Protein AF-A0A945PEP3-F1 (afdb_monomer_lite)

Secondary structure (DSSP, 8-state):
-HHHHHHHTGGGSHHHHHHHHHHHHHT-SHHHHHHHHHHHHHHHHHHHHHHHHTTTTT-GGGTSSS-TTSPPSSS-GGG--TGGGSTTSHHHHHHHHHHHHHHHHHHT-GGG----TTPPP--GGGSPPHHHHHHHHHHHHHHHHHHHHHHHHHHHHHHHH----

Radius of gyration: 33.59 Å; chains: 1; bounding box: 70×28×98 Å

Sequence (165 aa):
REAYLVDDWSILSPFTNFQVLCYTLANTSLDDTFYLGDLGRDYRDTYISYLRSKGALTGRRWFTDDAPDQEPLIPDPASVTTDMLAPDSPFMLARMAWAEEQLRLAASDDNRRLDLSDMPKFDSKWRRTLGESLVQMTAGLVVLILTTGLALLVAMQRFQRYDPR

Structure (mmCIF, N/CA/C/O backbone):
data_AF-A0A945PEP3-F1
#
_entry.id   AF-A0A945PEP3-F1
#
loop_
_atom_site.group_PDB
_atom_site.id
_atom_site.type_symbol
_atom_site.label_atom_id
_atom_site.label_alt_id
_atom_site.label_comp_id
_atom_site.label_asym_id
_atom_site.label_entity_id
_atom_site.label_seq_id
_atom_site.pdbx_PDB_ins_code
_atom_site.Cartn_x
_atom_site.Cartn_y
_atom_site.Cartn_z
_atom_site.occupancy
_atom_site.B_iso_or_equiv
_atom_site.auth_seq_id
_atom_site.auth_comp_id
_atom_site.auth_asym_id
_atom_site.auth_atom_id
_atom_site.pdbx_PDB_model_num
ATOM 1 N N . ARG A 1 1 ? -6.084 -3.009 -20.942 1.00 59.78 1 ARG A N 1
ATOM 2 C CA . ARG A 1 1 ? -5.475 -4.202 -21.584 1.00 59.78 1 ARG A CA 1
ATOM 3 C C . ARG A 1 1 ? -4.659 -3.803 -22.811 1.00 59.78 1 ARG A C 1
ATOM 5 O O . ARG A 1 1 ? -3.517 -4.208 -22.892 1.00 59.78 1 ARG A O 1
ATOM 12 N N . GLU A 1 2 ? -5.185 -2.953 -23.696 1.00 61.31 2 GLU A N 1
ATOM 13 C CA . GLU A 1 2 ? -4.433 -2.425 -24.852 1.00 61.31 2 GLU A CA 1
ATOM 14 C C . GLU A 1 2 ? -3.199 -1.602 -24.454 1.00 61.31 2 GLU A C 1
ATOM 16 O O . GLU A 1 2 ? -2.122 -1.861 -24.968 1.00 61.31 2 GLU A O 1
ATOM 21 N N . ALA A 1 3 ? -3.310 -0.702 -23.468 1.00 61.44 3 ALA A N 1
ATOM 22 C CA . ALA A 1 3 ? -2.163 0.072 -22.971 1.00 61.44 3 ALA A CA 1
ATOM 23 C C . ALA A 1 3 ? -1.013 -0.803 -22.425 1.00 61.44 3 ALA A C 1
ATOM 25 O O . ALA A 1 3 ? 0.147 -0.448 -22.566 1.00 61.44 3 ALA A O 1
ATOM 26 N N . TYR A 1 4 ? -1.332 -1.980 -21.877 1.00 67.00 4 TYR A N 1
ATOM 27 C CA . TYR A 1 4 ? -0.337 -2.940 -21.387 1.00 67.00 4 TYR A CA 1
ATOM 28 C C . TYR A 1 4 ? 0.436 -3.589 -22.541 1.00 67.00 4 TYR A C 1
ATOM 30 O O . TYR A 1 4 ? 1.651 -3.695 -22.499 1.00 67.00 4 TYR A O 1
ATOM 38 N N . LEU A 1 5 ? -0.264 -3.937 -23.627 1.00 71.69 5 LEU A N 1
ATOM 39 C CA . LEU A 1 5 ? 0.376 -4.442 -24.842 1.00 71.69 5 LEU A CA 1
ATOM 40 C C . LEU A 1 5 ? 1.249 -3.373 -25.513 1.00 71.69 5 LEU A C 1
ATOM 42 O O . LEU A 1 5 ? 2.251 -3.702 -26.131 1.00 71.69 5 LEU A O 1
ATOM 46 N N . VAL A 1 6 ? 0.891 -2.094 -25.408 1.00 71.31 6 VAL A N 1
ATOM 47 C CA . VAL A 1 6 ? 1.730 -1.012 -25.942 1.00 71.31 6 VAL A CA 1
ATOM 48 C C . VAL A 1 6 ? 3.019 -0.857 -25.128 1.00 71.31 6 VAL A C 1
ATOM 50 O O . VAL A 1 6 ? 4.080 -0.701 -25.732 1.00 71.31 6 VAL A O 1
ATOM 53 N N . ASP A 1 7 ? 2.950 -0.955 -23.798 1.00 72.06 7 ASP A N 1
ATOM 54 C CA . ASP A 1 7 ? 4.130 -0.886 -22.925 1.00 72.06 7 ASP A CA 1
ATOM 55 C C . ASP A 1 7 ? 5.031 -2.127 -23.079 1.00 72.06 7 ASP A C 1
ATOM 57 O O . ASP A 1 7 ? 6.238 -1.977 -23.282 1.00 72.06 7 ASP A O 1
ATOM 61 N N . ASP A 1 8 ? 4.459 -3.335 -23.109 1.00 76.44 8 ASP A N 1
ATOM 62 C CA . ASP A 1 8 ? 5.195 -4.601 -23.290 1.00 76.44 8 ASP A CA 1
ATOM 63 C C . ASP A 1 8 ? 5.958 -4.653 -24.620 1.00 76.44 8 ASP A C 1
ATOM 65 O O . ASP A 1 8 ? 7.083 -5.149 -24.708 1.00 76.44 8 ASP A O 1
ATOM 69 N N . TRP A 1 9 ? 5.344 -4.129 -25.681 1.00 82.62 9 TRP A N 1
ATOM 70 C CA . TRP A 1 9 ? 5.911 -4.137 -27.028 1.00 82.62 9 TRP A CA 1
ATOM 71 C C . TRP A 1 9 ? 6.608 -2.818 -27.378 1.00 82.62 9 TRP A C 1
ATOM 73 O O . TRP A 1 9 ? 7.043 -2.632 -28.519 1.00 82.62 9 TRP A O 1
ATOM 83 N N . SER A 1 10 ? 6.761 -1.915 -26.404 1.00 81.88 10 SER A N 1
ATOM 84 C CA . SER A 1 10 ? 7.347 -0.583 -26.592 1.00 81.88 10 SER A CA 1
ATOM 85 C C . SER A 1 10 ? 8.740 -0.640 -27.214 1.00 81.88 10 SER A C 1
ATOM 87 O O . SER A 1 10 ? 9.083 0.223 -28.019 1.00 81.88 10 SER A O 1
ATOM 89 N N . ILE A 1 11 ? 9.496 -1.708 -26.944 1.00 81.44 11 ILE A N 1
ATOM 90 C CA . ILE A 1 11 ? 10.838 -1.954 -27.478 1.00 81.44 11 ILE A CA 1
ATOM 91 C C . ILE A 1 11 ? 10.903 -1.996 -29.015 1.00 81.44 11 ILE A C 1
ATOM 93 O O . ILE A 1 11 ? 11.961 -1.750 -29.591 1.00 81.44 11 ILE A O 1
ATOM 97 N N . LEU A 1 12 ? 9.784 -2.269 -29.697 1.00 85.06 12 LEU A N 1
ATOM 98 C CA . LEU A 1 12 ? 9.715 -2.299 -31.161 1.00 85.06 12 LEU A CA 1
ATOM 99 C C . LEU A 1 12 ? 9.682 -0.906 -31.806 1.00 85.06 12 LEU A C 1
ATOM 101 O O . LEU A 1 12 ? 9.925 -0.778 -33.005 1.00 85.06 12 LEU A O 1
ATOM 105 N N . SER A 1 13 ? 9.383 0.138 -31.033 1.00 85.31 13 SER A N 1
ATOM 106 C CA . SER A 1 13 ? 9.290 1.520 -31.502 1.00 85.31 13 SER A CA 1
ATOM 107 C C . SER A 1 13 ? 10.241 2.393 -30.685 1.00 85.31 13 SER A C 1
ATOM 109 O O . SER A 1 13 ? 10.010 2.577 -29.493 1.00 85.31 13 SER A O 1
ATOM 111 N N . PRO A 1 14 ? 11.284 2.997 -31.285 1.00 82.69 14 PRO A N 1
ATOM 112 C CA . PRO A 1 14 ? 12.229 3.837 -30.547 1.00 82.69 14 PRO A CA 1
ATOM 113 C C . PRO A 1 14 ? 11.556 4.976 -29.768 1.00 82.69 14 PRO A C 1
ATOM 115 O O . PRO A 1 14 ? 11.980 5.303 -28.662 1.00 82.69 14 PRO A O 1
ATOM 118 N N . PHE A 1 15 ? 10.480 5.548 -30.319 1.00 86.25 15 PHE A N 1
ATOM 119 C CA . PHE A 1 15 ? 9.722 6.619 -29.674 1.00 86.25 15 PHE A CA 1
ATOM 120 C C . PHE A 1 15 ? 8.926 6.114 -28.463 1.00 86.25 15 PHE A C 1
ATOM 122 O O . PHE A 1 15 ? 9.010 6.689 -27.380 1.00 86.25 15 PHE A O 1
ATOM 129 N N . THR A 1 16 ? 8.193 5.010 -28.628 1.00 86.62 16 THR A N 1
ATOM 130 C CA . THR A 1 16 ? 7.386 4.417 -27.551 1.00 86.62 16 THR A CA 1
ATOM 131 C C . THR A 1 16 ? 8.281 3.861 -26.444 1.00 86.62 16 THR A C 1
ATOM 133 O O . THR A 1 16 ? 8.020 4.103 -25.272 1.00 86.62 16 THR A O 1
ATOM 136 N N . ASN A 1 17 ? 9.388 3.205 -26.807 1.00 88.94 17 ASN A N 1
ATOM 137 C CA . ASN A 1 17 ? 10.415 2.740 -25.877 1.00 88.94 17 ASN A CA 1
ATOM 138 C C . ASN A 1 17 ? 10.962 3.897 -25.029 1.00 88.94 17 ASN A C 1
ATOM 140 O O . ASN A 1 17 ? 10.994 3.809 -23.807 1.00 88.94 17 ASN A O 1
ATOM 144 N N . PHE A 1 18 ? 11.337 5.020 -25.653 1.00 89.62 18 PHE A N 1
ATOM 145 C CA . PHE A 1 18 ? 11.812 6.195 -24.920 1.00 89.62 18 PHE A CA 1
ATOM 146 C C . PHE A 1 18 ? 10.774 6.715 -23.915 1.00 89.62 18 PHE A C 1
ATOM 148 O O . PHE A 1 18 ? 11.111 6.992 -22.765 1.00 89.62 18 PHE A O 1
ATOM 155 N N . GLN A 1 19 ? 9.507 6.797 -24.322 1.00 89.88 19 GLN A N 1
ATOM 156 C CA . GLN A 1 19 ? 8.420 7.239 -23.451 1.00 89.88 19 GLN A CA 1
ATOM 157 C C . GLN A 1 19 ? 8.233 6.308 -22.237 1.00 89.88 19 GLN A C 1
ATOM 159 O O . GLN A 1 19 ? 8.153 6.790 -21.106 1.00 89.88 19 GLN A O 1
ATOM 164 N N . VAL A 1 20 ? 8.241 4.987 -22.445 1.00 87.94 20 VAL A N 1
ATOM 165 C CA . VAL A 1 20 ? 8.136 3.990 -21.363 1.00 87.94 20 VAL A CA 1
ATOM 166 C C . VAL A 1 20 ? 9.341 4.047 -20.424 1.00 87.94 20 VAL A C 1
ATOM 168 O O . VAL A 1 20 ? 9.182 3.978 -19.203 1.00 87.94 20 VAL A O 1
ATOM 171 N N . LEU A 1 21 ? 10.547 4.259 -20.957 1.00 89.94 21 LEU A N 1
ATOM 172 C CA . LEU A 1 21 ? 11.752 4.475 -20.153 1.00 89.94 21 LEU A CA 1
ATOM 173 C C . LEU A 1 21 ? 11.626 5.728 -19.272 1.00 89.94 21 LEU A C 1
ATOM 175 O O . LEU A 1 21 ? 11.977 5.679 -18.093 1.00 89.94 21 LEU A O 1
ATOM 179 N N . CYS A 1 22 ? 11.078 6.829 -19.794 1.00 90.56 22 CYS A N 1
ATOM 180 C CA . CYS A 1 22 ? 10.812 8.030 -18.999 1.00 90.56 22 CYS A CA 1
ATOM 181 C C . CYS A 1 22 ? 9.809 7.766 -17.868 1.00 90.56 22 CYS A C 1
ATOM 183 O O . CYS A 1 22 ? 10.043 8.205 -16.743 1.00 90.56 22 CYS A O 1
ATOM 185 N N . TYR A 1 23 ? 8.731 7.023 -18.132 1.00 89.62 23 TYR A N 1
ATOM 186 C CA . TYR A 1 23 ? 7.772 6.644 -17.089 1.00 89.62 23 TYR A CA 1
ATOM 187 C C . TYR A 1 23 ? 8.385 5.723 -16.037 1.00 89.62 23 TYR A C 1
ATOM 189 O O . TYR A 1 23 ? 8.163 5.920 -14.844 1.00 89.62 23 TYR A O 1
ATOM 197 N N . THR A 1 24 ? 9.213 4.770 -16.462 1.00 88.19 24 THR A N 1
ATOM 198 C CA . THR A 1 24 ? 9.932 3.862 -15.561 1.00 88.19 24 THR A CA 1
ATOM 199 C C . THR A 1 24 ? 10.911 4.624 -14.669 1.00 88.19 24 THR A C 1
ATOM 201 O O . THR A 1 24 ? 11.043 4.297 -13.493 1.00 88.19 24 THR A O 1
ATOM 204 N N . LEU A 1 25 ? 11.573 5.659 -15.192 1.00 88.94 25 LEU A N 1
ATOM 205 C CA . LEU A 1 25 ? 12.457 6.523 -14.408 1.00 88.94 25 LEU A CA 1
ATOM 206 C C . LEU A 1 25 ? 11.679 7.410 -13.423 1.00 88.94 25 LEU A C 1
ATOM 208 O O . LEU A 1 25 ? 12.143 7.658 -12.313 1.00 88.94 25 LEU A O 1
ATOM 212 N N . ALA A 1 26 ? 10.499 7.886 -13.823 1.00 88.38 26 ALA A N 1
ATOM 213 C CA . ALA A 1 26 ? 9.632 8.715 -12.991 1.00 88.38 26 ALA A CA 1
ATOM 214 C C . ALA A 1 26 ? 8.841 7.920 -11.933 1.00 88.38 26 ALA A C 1
ATOM 216 O O . ALA A 1 26 ? 8.152 8.531 -11.117 1.00 88.38 26 ALA A O 1
ATOM 217 N N . ASN A 1 27 ? 8.937 6.584 -11.928 1.00 85.56 27 ASN A N 1
ATOM 218 C CA . ASN A 1 27 ? 8.089 5.679 -11.144 1.00 85.56 27 ASN A CA 1
ATOM 219 C C . ASN A 1 27 ? 6.583 5.863 -11.421 1.00 85.56 27 ASN A C 1
ATOM 221 O O . ASN A 1 27 ? 5.753 5.768 -10.518 1.00 85.56 27 ASN A O 1
ATOM 225 N N . THR A 1 28 ? 6.230 6.171 -12.670 1.00 87.88 28 THR A N 1
ATOM 226 C CA . THR A 1 28 ? 4.842 6.361 -13.122 1.00 87.88 28 THR A CA 1
ATOM 227 C C . THR A 1 28 ? 4.466 5.393 -14.240 1.00 87.88 28 THR A C 1
ATOM 229 O O . THR A 1 28 ? 3.549 5.675 -15.011 1.00 87.88 28 THR A O 1
ATOM 232 N N . SER A 1 29 ? 5.202 4.290 -14.392 1.00 86.25 29 SER A N 1
ATOM 233 C CA . SER A 1 29 ? 4.857 3.261 -15.374 1.00 86.25 29 SER A CA 1
ATOM 234 C C . SER A 1 29 ? 3.570 2.522 -14.981 1.00 86.25 29 SER A C 1
ATOM 236 O O . SER A 1 29 ? 3.096 2.602 -13.839 1.00 86.25 29 SER A O 1
ATOM 238 N N . LEU A 1 30 ? 2.985 1.784 -15.929 1.00 83.81 30 LEU A N 1
ATOM 239 C CA . LEU A 1 30 ? 1.856 0.904 -15.620 1.00 83.81 30 LEU A CA 1
ATOM 240 C C . LEU A 1 30 ? 2.243 -0.165 -14.590 1.00 83.81 30 LEU A C 1
ATOM 242 O O . LEU A 1 30 ? 1.473 -0.407 -13.661 1.00 83.81 30 LEU A O 1
ATOM 246 N N . ASP A 1 31 ? 3.445 -0.732 -14.696 1.00 83.44 31 ASP A N 1
ATOM 247 C CA . ASP A 1 31 ? 3.971 -1.690 -13.719 1.00 83.44 31 ASP A CA 1
ATOM 248 C C . ASP A 1 31 ? 4.082 -1.080 -12.319 1.00 83.44 31 ASP A C 1
ATOM 250 O O . ASP A 1 31 ? 3.652 -1.702 -11.348 1.00 83.44 31 ASP A O 1
ATOM 254 N N . ASP A 1 32 ? 4.572 0.161 -12.203 1.00 85.25 32 ASP A N 1
ATOM 255 C CA . ASP A 1 32 ? 4.625 0.866 -10.914 1.00 85.25 32 ASP A CA 1
ATOM 256 C C . ASP A 1 32 ? 3.225 1.037 -10.315 1.00 85.25 32 ASP A C 1
ATOM 258 O O . ASP A 1 32 ? 3.033 0.892 -9.108 1.00 85.25 32 ASP A O 1
ATOM 262 N N . THR A 1 33 ? 2.231 1.308 -11.164 1.00 86.00 33 THR A N 1
ATOM 263 C CA . THR A 1 33 ? 0.835 1.465 -10.740 1.00 86.00 33 THR A CA 1
ATOM 264 C C . THR A 1 33 ? 0.270 0.155 -10.192 1.00 86.00 33 THR A C 1
ATOM 266 O O . THR A 1 33 ? -0.383 0.157 -9.145 1.00 86.00 33 THR A O 1
ATOM 269 N N . PHE A 1 34 ? 0.528 -0.973 -10.861 1.00 87.00 34 PHE A N 1
ATOM 270 C CA . PHE A 1 34 ? 0.097 -2.286 -10.379 1.00 87.00 34 PHE A CA 1
ATOM 271 C C . PHE A 1 34 ? 0.822 -2.690 -9.100 1.00 87.00 34 PHE A C 1
ATOM 273 O O . PHE A 1 34 ? 0.167 -3.092 -8.141 1.00 87.00 34 PHE A O 1
ATOM 280 N N . TYR A 1 35 ? 2.139 -2.494 -9.052 1.00 85.62 35 TYR A N 1
ATOM 281 C CA . TYR A 1 35 ? 2.955 -2.760 -7.872 1.00 85.62 35 TYR A CA 1
ATOM 282 C C . TYR A 1 35 ? 2.476 -1.963 -6.648 1.00 85.62 35 TYR A C 1
ATOM 284 O O . TYR A 1 35 ? 2.273 -2.530 -5.576 1.00 85.62 35 TYR A O 1
ATOM 292 N N . LEU A 1 36 ? 2.203 -0.662 -6.807 1.00 86.94 36 LEU A N 1
ATOM 293 C CA . LEU A 1 36 ? 1.602 0.170 -5.756 1.00 86.94 36 LEU A CA 1
ATOM 294 C C . LEU A 1 36 ? 0.209 -0.323 -5.350 1.00 86.94 36 LEU A C 1
ATOM 296 O O . LEU A 1 36 ? -0.134 -0.297 -4.168 1.00 86.94 36 LEU A O 1
ATOM 300 N N . GLY A 1 37 ? -0.593 -0.773 -6.316 1.00 88.44 37 GLY A N 1
ATOM 301 C CA . GLY A 1 37 ? -1.906 -1.358 -6.059 1.00 88.44 37 GLY A CA 1
ATOM 302 C C . GLY A 1 37 ? -1.832 -2.640 -5.226 1.00 88.44 37 GLY A C 1
ATOM 303 O O . GLY A 1 37 ? -2.638 -2.814 -4.310 1.00 88.44 37 GLY A O 1
ATOM 304 N N . ASP A 1 38 ? -0.870 -3.512 -5.518 1.00 89.19 38 ASP A N 1
ATOM 305 C CA . ASP A 1 38 ?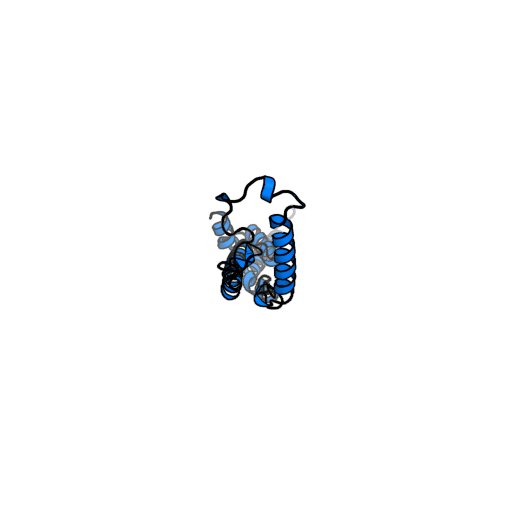 -0.623 -4.751 -4.778 1.00 89.19 38 ASP A CA 1
ATOM 306 C C . ASP A 1 38 ? -0.114 -4.449 -3.361 1.00 89.19 38 ASP A C 1
ATOM 308 O O . ASP A 1 38 ? -0.724 -4.892 -2.389 1.00 89.19 38 ASP A O 1
ATOM 312 N N . LEU A 1 39 ? 0.891 -3.575 -3.219 1.00 89.62 39 LEU A N 1
ATOM 313 C CA . LEU A 1 39 ? 1.374 -3.113 -1.911 1.00 89.62 39 LEU A CA 1
ATOM 314 C C . LEU A 1 39 ? 0.270 -2.465 -1.065 1.00 89.62 39 LEU A C 1
ATOM 316 O O . LEU A 1 39 ? 0.217 -2.649 0.151 1.00 89.62 39 LEU A O 1
ATOM 320 N N . GLY A 1 40 ? -0.620 -1.696 -1.695 1.00 90.25 40 GLY A N 1
ATOM 321 C CA . GLY A 1 40 ? -1.769 -1.097 -1.024 1.00 90.25 40 GLY A CA 1
ATOM 322 C C . GLY A 1 40 ? -2.740 -2.146 -0.478 1.00 90.25 40 GLY A C 1
ATOM 323 O O . GLY A 1 40 ? -3.246 -1.990 0.637 1.00 90.25 40 GLY A O 1
ATOM 324 N N . ARG A 1 41 ? -2.977 -3.231 -1.229 1.00 90.94 41 ARG A N 1
ATOM 325 C CA . ARG A 1 41 ? -3.797 -4.365 -0.772 1.00 90.94 41 ARG A CA 1
ATOM 326 C C . ARG A 1 41 ? -3.130 -5.098 0.391 1.00 90.94 41 ARG A C 1
ATOM 328 O O . ARG A 1 41 ? -3.776 -5.273 1.423 1.00 90.94 41 ARG A O 1
ATOM 335 N N . ASP A 1 42 ? -1.842 -5.404 0.284 1.00 91.31 42 ASP A N 1
ATOM 336 C CA . ASP A 1 42 ? -1.086 -6.087 1.342 1.00 91.31 42 ASP A CA 1
ATOM 337 C C . ASP A 1 42 ? -1.040 -5.268 2.638 1.00 91.31 42 ASP A C 1
ATOM 339 O O . ASP A 1 42 ? -1.249 -5.788 3.742 1.00 91.31 42 ASP A O 1
ATOM 343 N N . TYR A 1 43 ? -0.822 -3.955 2.522 1.00 91.69 43 TYR A N 1
ATOM 344 C CA . TYR A 1 43 ? -0.855 -3.055 3.669 1.00 91.69 43 TYR A CA 1
ATOM 345 C C . TYR A 1 43 ? -2.238 -3.011 4.316 1.00 91.69 43 TYR A C 1
ATOM 347 O O . TYR A 1 43 ? -2.349 -3.091 5.540 1.00 91.69 43 TYR A O 1
ATOM 355 N N . ARG A 1 44 ? -3.304 -2.917 3.512 1.00 91.94 44 ARG A N 1
ATOM 356 C CA . ARG A 1 44 ? -4.680 -2.945 4.016 1.00 91.94 44 ARG A CA 1
ATOM 357 C C . ARG A 1 44 ? -4.949 -4.227 4.801 1.00 91.94 44 ARG A C 1
ATOM 359 O O . ARG A 1 44 ? -5.519 -4.156 5.888 1.00 91.94 44 ARG A O 1
ATOM 366 N N . ASP A 1 45 ? -4.539 -5.377 4.284 1.00 93.50 45 ASP A N 1
ATOM 367 C CA . ASP A 1 45 ? -4.775 -6.663 4.942 1.00 93.50 45 ASP A CA 1
ATOM 368 C C . ASP A 1 45 ? -3.952 -6.805 6.231 1.00 93.50 45 ASP A C 1
ATOM 370 O O . ASP A 1 45 ? -4.460 -7.288 7.250 1.00 93.50 45 ASP A O 1
ATOM 374 N N . THR A 1 46 ? -2.724 -6.281 6.235 1.00 92.56 46 THR A N 1
ATOM 375 C CA . THR A 1 46 ? -1.886 -6.163 7.437 1.00 92.56 46 THR A CA 1
ATOM 376 C C . THR A 1 46 ? -2.553 -5.275 8.489 1.00 92.56 46 THR A C 1
ATOM 378 O O . THR A 1 46 ? -2.652 -5.650 9.658 1.00 92.56 46 THR A O 1
ATOM 381 N N . TYR A 1 47 ? -3.077 -4.120 8.077 1.00 90.75 47 TYR A N 1
ATOM 382 C CA . TYR A 1 47 ? -3.751 -3.173 8.959 1.00 90.75 47 TYR A CA 1
ATOM 383 C C . TYR A 1 47 ? -5.049 -3.745 9.546 1.00 90.75 47 TYR A C 1
ATOM 385 O O . TYR A 1 47 ? -5.292 -3.644 10.747 1.00 90.75 47 TYR A O 1
ATOM 393 N N . ILE A 1 48 ? -5.864 -4.423 8.733 1.00 91.06 48 ILE A N 1
ATOM 394 C CA . ILE A 1 48 ? -7.073 -5.112 9.209 1.00 91.06 48 ILE A CA 1
ATOM 395 C C . ILE A 1 48 ? -6.711 -6.214 10.207 1.00 91.06 48 ILE A C 1
ATOM 397 O O . ILE A 1 48 ? -7.390 -6.374 11.221 1.00 91.06 48 ILE A O 1
ATOM 401 N N . SER A 1 49 ? -5.647 -6.970 9.942 1.00 91.25 49 SER A N 1
ATOM 402 C CA . SER A 1 49 ? -5.178 -8.023 10.846 1.00 91.25 49 SER A CA 1
ATOM 403 C C . SER A 1 49 ? -4.698 -7.451 12.182 1.00 91.25 49 SER A C 1
ATOM 405 O O . SER A 1 49 ? -5.035 -7.995 13.232 1.00 91.25 49 SER A O 1
ATOM 407 N N . TYR A 1 50 ? -4.002 -6.313 12.155 1.00 90.19 50 TYR A N 1
ATOM 408 C CA . TYR A 1 50 ? -3.632 -5.556 13.350 1.00 90.19 50 TYR A CA 1
ATOM 409 C C . TYR A 1 50 ? -4.863 -5.082 14.142 1.00 90.19 50 TYR A C 1
ATOM 411 O O . TYR A 1 50 ? -4.969 -5.319 15.342 1.00 90.19 50 TYR A O 1
ATOM 419 N N . LEU A 1 51 ? -5.859 -4.493 13.476 1.00 87.31 51 LEU A N 1
ATOM 420 C CA . LEU A 1 51 ? -7.104 -4.086 14.135 1.00 87.31 51 LEU A CA 1
ATOM 421 C C . LEU A 1 51 ? -7.838 -5.282 14.762 1.00 87.31 51 LEU A C 1
ATOM 423 O O . LEU A 1 51 ? -8.362 -5.189 15.873 1.00 87.31 51 LEU A O 1
ATOM 427 N N . ARG A 1 52 ? -7.848 -6.435 14.086 1.00 87.00 52 ARG A N 1
ATOM 428 C CA . ARG A 1 52 ? -8.418 -7.677 14.628 1.00 87.00 52 ARG A CA 1
ATOM 429 C C . ARG A 1 52 ? -7.666 -8.172 15.860 1.00 87.00 52 ARG A C 1
ATOM 431 O O . ARG A 1 52 ? -8.326 -8.554 16.822 1.00 87.00 52 ARG A O 1
ATOM 438 N N . SER A 1 53 ? -6.332 -8.136 15.867 1.00 84.81 53 SER A N 1
ATOM 439 C CA . SER A 1 53 ? -5.538 -8.593 17.019 1.00 84.81 53 SER A CA 1
ATOM 440 C C . SER A 1 53 ? -5.749 -7.722 18.261 1.00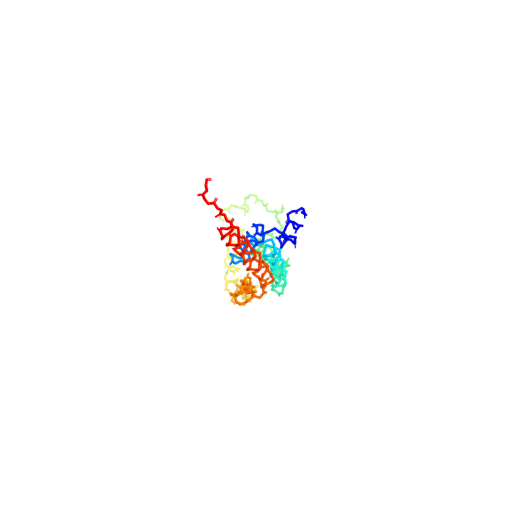 84.81 53 SER A C 1
ATOM 442 O O . SER A 1 53 ? -5.736 -8.233 19.377 1.00 84.81 53 SER A O 1
ATOM 444 N N . LYS A 1 54 ? -6.045 -6.431 18.074 1.00 80.31 54 LYS A N 1
ATOM 445 C CA . LYS A 1 54 ? -6.435 -5.501 19.149 1.00 80.31 54 LYS A CA 1
ATOM 446 C C . LYS A 1 54 ? -7.925 -5.593 19.531 1.00 80.31 54 LYS A C 1
ATOM 448 O O . LYS A 1 54 ? -8.403 -4.869 20.407 1.00 80.31 54 LYS A O 1
ATOM 453 N N . GLY A 1 55 ? -8.695 -6.468 18.880 1.00 78.50 55 GLY A N 1
ATOM 454 C CA . GLY A 1 55 ? -10.135 -6.606 19.108 1.00 78.50 55 GLY A CA 1
ATOM 455 C C . GLY A 1 55 ? -10.931 -5.354 18.720 1.00 78.50 55 GLY A C 1
ATOM 456 O O . GLY A 1 55 ? -11.959 -5.073 19.335 1.00 78.50 55 GLY A O 1
ATOM 457 N N . ALA A 1 56 ? -10.452 -4.581 17.737 1.00 77.06 56 ALA A N 1
ATOM 458 C CA . ALA A 1 56 ? -11.092 -3.356 17.243 1.00 77.06 56 ALA A CA 1
ATOM 459 C C . ALA A 1 56 ? -12.467 -3.605 16.601 1.00 77.06 56 ALA A C 1
ATOM 461 O O . ALA A 1 56 ? -13.349 -2.759 16.656 1.00 77.06 56 ALA A O 1
ATOM 462 N N . LEU A 1 57 ? -12.660 -4.780 15.993 1.00 73.56 57 LEU A N 1
ATOM 463 C CA . LEU A 1 57 ? -13.857 -5.092 15.199 1.00 73.56 57 LEU A CA 1
ATOM 464 C C . LEU A 1 57 ? -14.943 -5.853 15.971 1.00 73.56 57 LEU A C 1
ATOM 466 O O . LEU A 1 57 ? -16.027 -6.073 15.442 1.00 73.56 57 LEU A O 1
ATOM 470 N N . THR A 1 58 ? -14.645 -6.298 17.189 1.00 67.12 58 THR A N 1
ATOM 471 C CA . THR A 1 58 ? -15.540 -7.142 17.999 1.00 67.12 58 THR A CA 1
ATOM 472 C C . THR A 1 58 ? -15.876 -6.522 19.351 1.00 67.12 58 THR A C 1
ATOM 474 O O . THR A 1 58 ? -16.853 -6.914 19.982 1.00 67.12 58 THR A O 1
ATOM 4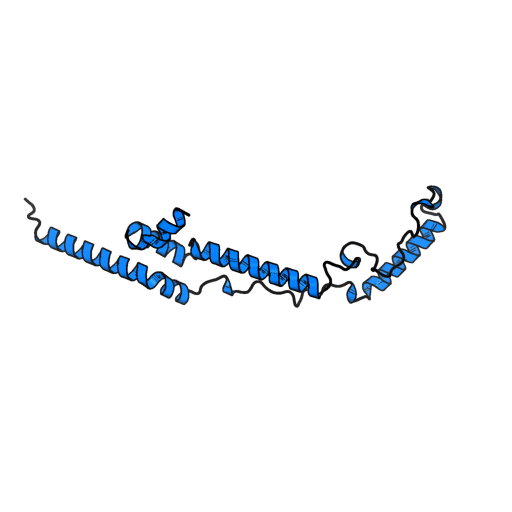77 N N . GLY A 1 59 ? -15.085 -5.552 19.811 1.00 63.34 59 GLY A N 1
ATOM 478 C CA . GLY A 1 59 ? -15.313 -4.887 21.085 1.00 63.34 59 GLY A CA 1
ATOM 479 C C . GLY A 1 59 ? -16.435 -3.856 21.000 1.00 63.34 59 GLY A C 1
ATOM 480 O O . GLY A 1 59 ? -16.295 -2.853 20.305 1.00 63.34 59 GLY A O 1
ATOM 481 N N . ARG A 1 60 ? -17.498 -4.048 21.789 1.00 63.16 60 ARG A N 1
ATOM 482 C CA . ARG A 1 60 ? -18.547 -3.037 22.029 1.00 63.16 60 ARG A CA 1
ATOM 483 C C . ARG A 1 60 ? -17.947 -1.685 22.473 1.00 63.16 60 ARG A C 1
ATOM 485 O O . ARG A 1 60 ? -18.399 -0.643 22.017 1.00 63.16 60 ARG A O 1
ATOM 492 N N . ARG A 1 61 ? -16.816 -1.743 23.196 1.00 67.56 61 ARG A N 1
ATOM 493 C CA . ARG A 1 61 ? -15.960 -0.618 23.629 1.00 67.56 61 ARG A CA 1
ATOM 494 C C . ARG A 1 61 ? -15.527 0.380 22.543 1.00 67.56 61 ARG A C 1
ATOM 496 O O . ARG A 1 61 ? -15.104 1.473 22.885 1.00 67.56 61 ARG A O 1
ATOM 503 N N . TRP A 1 62 ? -15.547 0.004 21.259 1.00 66.75 62 TRP A N 1
ATOM 504 C CA . TRP A 1 62 ? -15.143 0.893 20.154 1.00 66.75 62 TRP A CA 1
ATOM 505 C C . TRP A 1 62 ? -16.308 1.670 19.544 1.00 66.75 62 TRP A C 1
ATOM 507 O O . TRP A 1 62 ? -16.091 2.621 18.798 1.00 66.75 62 TRP A O 1
ATOM 517 N N . PHE A 1 63 ? -17.535 1.241 19.830 1.00 67.81 63 PHE A N 1
ATOM 518 C CA . PHE A 1 63 ? -18.757 1.787 19.243 1.00 67.81 63 PHE A CA 1
ATOM 519 C C . PHE A 1 63 ? -19.665 2.423 20.297 1.00 67.81 63 PHE A C 1
ATOM 521 O O . PHE A 1 63 ? -20.538 3.215 19.952 1.00 67.81 63 PHE A O 1
ATOM 528 N N . THR A 1 64 ? -19.460 2.081 21.569 1.00 62.62 64 THR A N 1
ATOM 529 C CA . THR A 1 64 ? -20.177 2.623 22.722 1.00 62.62 64 THR A CA 1
ATOM 530 C C . THR A 1 64 ? -19.209 2.831 23.882 1.00 62.62 64 THR A C 1
ATOM 532 O O . THR A 1 64 ? -18.300 2.022 24.064 1.00 62.62 64 THR A O 1
ATOM 535 N N . ASP A 1 65 ? -19.453 3.849 24.709 1.00 62.00 65 ASP A N 1
ATOM 536 C CA . ASP A 1 65 ? -18.697 4.083 25.953 1.00 62.00 65 ASP A CA 1
ATOM 537 C C . ASP A 1 65 ? -18.890 2.963 26.999 1.00 62.00 65 ASP A C 1
ATOM 539 O O . ASP A 1 65 ? -18.134 2.868 27.970 1.00 62.00 65 ASP A O 1
ATOM 543 N N . ASP A 1 66 ? -19.869 2.080 26.779 1.00 61.81 66 ASP A N 1
ATOM 544 C CA . ASP A 1 66 ? -20.145 0.914 27.612 1.00 61.81 66 ASP A CA 1
ATOM 545 C C . ASP A 1 66 ? -19.263 -0.286 27.214 1.00 61.81 66 ASP A C 1
ATOM 547 O O . ASP A 1 66 ? -19.246 -0.724 26.054 1.00 61.81 66 ASP A O 1
ATOM 551 N N . ALA A 1 67 ? -18.548 -0.860 28.187 1.00 62.00 67 ALA A N 1
ATOM 552 C CA . ALA A 1 67 ? -17.834 -2.121 27.994 1.00 62.00 67 ALA A CA 1
ATOM 553 C C . ALA A 1 67 ? -18.817 -3.294 27.747 1.00 62.00 67 ALA A C 1
ATOM 555 O O . ALA A 1 67 ? -19.997 -3.202 28.091 1.00 62.00 67 ALA A O 1
ATOM 556 N N . PRO A 1 68 ? -18.382 -4.412 27.127 1.00 60.84 68 PRO A N 1
ATOM 557 C CA . PRO A 1 68 ? -19.274 -5.531 26.797 1.00 60.84 68 PRO A CA 1
ATOM 558 C C . PRO A 1 68 ? -19.963 -6.165 28.019 1.00 60.84 68 PRO A C 1
ATOM 560 O O . PRO A 1 68 ? -21.032 -6.752 27.877 1.00 60.84 68 PRO A O 1
ATOM 563 N N . ASP A 1 69 ? -19.335 -6.050 29.185 1.00 69.62 69 ASP A N 1
ATOM 564 C CA . ASP A 1 69 ? -19.732 -6.536 30.507 1.00 69.62 69 ASP A CA 1
ATOM 565 C C . ASP A 1 69 ? -20.358 -5.447 31.398 1.00 69.62 69 ASP A C 1
ATOM 567 O O . ASP A 1 69 ? -20.734 -5.718 32.537 1.00 69.62 69 ASP A O 1
ATOM 571 N N . GLN A 1 70 ? -20.499 -4.223 30.885 1.00 68.12 70 GLN A N 1
ATOM 572 C CA . GLN A 1 70 ? -21.072 -3.101 31.617 1.00 68.12 70 GLN A CA 1
ATOM 573 C C . GLN A 1 70 ? -22.598 -3.088 31.482 1.00 68.12 70 GLN A C 1
ATOM 575 O O . GLN A 1 70 ? -23.157 -3.270 30.395 1.00 68.12 70 GLN A O 1
ATOM 580 N N . GLU A 1 71 ? -23.284 -2.848 32.598 1.00 68.12 71 GLU A N 1
ATOM 581 C CA . GLU A 1 71 ? -24.722 -2.598 32.586 1.00 68.12 71 GLU A CA 1
ATOM 582 C C . GLU A 1 71 ? -25.001 -1.279 31.835 1.00 68.12 71 GLU A C 1
ATOM 584 O O . GLU A 1 71 ? -24.325 -0.285 32.108 1.00 68.12 71 GLU A O 1
ATOM 589 N N . PRO A 1 72 ? -25.949 -1.235 30.882 1.00 71.19 72 PRO A N 1
ATOM 590 C CA . PRO A 1 72 ? -26.241 -0.019 30.127 1.00 71.19 72 PRO A CA 1
ATOM 591 C C . PRO A 1 72 ? -26.641 1.145 31.040 1.00 71.19 72 PRO A C 1
ATOM 593 O O . PRO A 1 72 ? -27.306 0.934 32.061 1.00 71.19 72 PRO A O 1
ATOM 596 N N . LEU A 1 73 ? -26.349 2.386 30.618 1.00 73.81 73 LEU A N 1
ATOM 597 C CA . LEU A 1 73 ? -26.778 3.598 31.338 1.00 73.81 73 LEU A CA 1
ATOM 598 C C . LEU A 1 73 ? -28.276 3.564 31.678 1.00 73.81 73 LEU A C 1
ATOM 600 O O . LEU A 1 73 ? -28.671 4.027 32.743 1.00 73.81 73 LEU A O 1
ATOM 604 N N . ILE A 1 74 ? -29.106 2.987 30.806 1.00 78.69 74 ILE A N 1
ATOM 605 C CA . ILE A 1 74 ? -30.521 2.713 31.065 1.00 78.69 74 ILE A CA 1
ATOM 606 C C . ILE A 1 74 ? -30.786 1.226 30.763 1.00 78.69 74 ILE A C 1
ATOM 608 O O . ILE A 1 74 ? -30.813 0.858 29.588 1.00 78.69 74 ILE A O 1
ATOM 612 N N . PRO A 1 75 ? -30.982 0.370 31.788 1.00 75.38 75 PRO A N 1
ATOM 613 C CA . PRO A 1 75 ? -31.168 -1.073 31.606 1.00 75.38 75 PRO A CA 1
ATOM 614 C C . PRO A 1 75 ? -32.434 -1.436 30.821 1.00 75.38 75 PRO A C 1
ATOM 616 O O . PRO A 1 75 ? -32.409 -2.348 30.000 1.00 75.38 75 PRO A O 1
ATOM 619 N N . ASP A 1 76 ? -33.528 -0.703 31.048 1.00 83.62 76 ASP A N 1
ATOM 620 C CA . ASP A 1 76 ? -34.791 -0.858 30.326 1.00 83.62 76 ASP A CA 1
ATOM 621 C C . ASP A 1 76 ? -35.323 0.517 29.884 1.00 83.62 76 ASP A C 1
ATOM 623 O O . ASP A 1 76 ? -35.956 1.224 30.668 1.00 83.62 76 ASP A O 1
ATOM 627 N N . PRO A 1 77 ? -35.066 0.932 28.632 1.00 80.69 77 PRO A N 1
ATOM 628 C CA . PRO A 1 77 ? -35.528 2.218 28.118 1.00 80.69 77 PRO A CA 1
ATOM 629 C C . PRO A 1 77 ? -37.054 2.339 28.067 1.00 80.69 77 PRO A C 1
ATOM 631 O O . PRO A 1 77 ? -37.572 3.452 28.090 1.00 80.69 77 PRO A O 1
ATOM 634 N N . ALA A 1 78 ? -37.779 1.217 27.980 1.00 86.12 78 ALA A N 1
ATOM 635 C CA . ALA A 1 78 ? -39.227 1.222 27.794 1.00 86.12 78 ALA A CA 1
ATOM 636 C C . ALA A 1 78 ? -39.998 1.546 29.084 1.00 86.12 78 ALA A C 1
ATOM 638 O O . ALA A 1 78 ? -41.144 1.989 29.009 1.00 86.12 78 ALA A O 1
ATOM 639 N N . SER A 1 79 ? -39.385 1.351 30.255 1.00 85.94 79 SER A N 1
ATOM 640 C CA . SER A 1 79 ? -39.981 1.685 31.555 1.00 85.94 79 SER A CA 1
ATOM 641 C C . SER A 1 79 ? -39.685 3.109 32.030 1.00 85.94 79 SER A C 1
ATOM 643 O O . SER A 1 79 ? -40.230 3.538 33.049 1.00 85.94 79 SER A O 1
ATOM 645 N N . VAL A 1 80 ? -38.863 3.868 31.300 1.00 85.19 80 VAL A N 1
ATOM 646 C CA . VAL A 1 80 ? -38.527 5.251 31.651 1.00 85.19 80 VAL A CA 1
ATOM 647 C C . VAL A 1 80 ? -39.656 6.195 31.238 1.00 85.19 80 VAL A C 1
ATOM 649 O O . VAL A 1 80 ? -40.013 6.291 30.065 1.00 85.19 80 VAL A O 1
ATOM 652 N N . THR A 1 81 ? -40.207 6.929 32.204 1.00 88.81 81 THR A N 1
ATOM 653 C CA . THR A 1 81 ? -41.216 7.967 31.954 1.00 88.81 81 THR A CA 1
ATOM 654 C C . THR A 1 81 ? -40.568 9.334 31.725 1.00 88.81 81 THR A C 1
ATOM 656 O O . THR A 1 81 ? -39.434 9.584 32.132 1.00 88.81 81 THR A O 1
ATOM 659 N N . THR A 1 82 ? -41.299 10.265 31.108 1.00 85.62 82 THR A N 1
ATOM 660 C CA . THR A 1 82 ? -40.834 11.649 30.899 1.00 85.62 82 THR A CA 1
ATOM 661 C C . THR A 1 82 ? -40.500 12.380 32.199 1.00 85.62 82 THR A C 1
ATOM 663 O O . THR A 1 82 ? -39.556 13.164 32.219 1.00 85.62 82 THR A O 1
ATOM 666 N N . ASP A 1 83 ? -41.201 12.088 33.296 1.00 86.94 83 ASP A N 1
ATOM 667 C CA . ASP A 1 83 ? -40.936 12.709 34.602 1.00 86.94 83 ASP A CA 1
ATOM 668 C C . ASP A 1 83 ? -39.624 12.205 35.220 1.00 86.94 83 ASP A C 1
ATOM 670 O O . ASP A 1 83 ? -38.910 12.953 35.888 1.00 86.94 83 ASP A O 1
ATOM 674 N N . MET A 1 84 ? -39.258 10.948 34.946 1.00 86.12 84 MET A N 1
ATOM 675 C CA . MET A 1 84 ? -37.964 10.379 35.334 1.00 86.12 84 MET A CA 1
ATOM 676 C C . MET A 1 84 ? -36.804 10.948 34.517 1.00 86.12 84 MET A C 1
ATOM 678 O O . MET A 1 84 ? -35.663 10.775 34.917 1.00 86.12 84 MET A O 1
ATOM 682 N N . LEU A 1 85 ? -37.073 11.620 33.395 1.00 83.56 85 LEU A N 1
ATOM 683 C CA . LEU A 1 85 ? -36.066 12.299 32.575 1.00 83.56 85 LEU A CA 1
ATOM 684 C C . LEU A 1 85 ? -35.933 13.789 32.914 1.00 83.56 85 LEU A C 1
ATOM 686 O O . LEU A 1 85 ? -35.122 14.482 32.299 1.00 83.56 85 LEU A O 1
ATOM 690 N N . ALA A 1 86 ? -36.701 14.297 33.885 1.00 89.38 86 ALA A N 1
ATOM 691 C CA . ALA A 1 86 ? -36.532 15.666 34.352 1.00 89.38 86 ALA A CA 1
ATOM 692 C C . ALA A 1 86 ? -35.104 15.860 34.910 1.00 89.38 86 ALA A C 1
ATOM 694 O O . ALA A 1 86 ? -34.605 14.953 35.590 1.00 89.38 86 ALA A O 1
ATOM 695 N N . PRO A 1 87 ? -34.453 17.018 34.666 1.00 82.38 87 PRO A N 1
ATOM 696 C CA . PRO A 1 87 ? -33.048 17.249 35.028 1.00 82.38 87 PRO A CA 1
ATOM 697 C C . PRO A 1 87 ? -32.752 17.008 36.512 1.00 82.38 87 PRO A C 1
ATOM 699 O O . PRO A 1 87 ? -31.700 16.486 36.866 1.00 82.38 87 PRO A O 1
ATOM 702 N N . ASP A 1 88 ? -33.728 17.320 37.362 1.00 88.31 88 ASP A N 1
ATOM 703 C CA . ASP A 1 88 ? -33.597 17.286 38.819 1.00 88.31 88 ASP A CA 1
ATOM 704 C C . ASP A 1 88 ? -34.180 15.997 39.420 1.00 88.31 88 ASP A C 1
ATOM 706 O O . ASP A 1 88 ? -34.277 15.847 40.640 1.00 88.31 88 ASP A O 1
ATOM 710 N N . SER A 1 89 ? -34.634 15.067 38.574 1.00 90.56 89 SER A N 1
ATOM 711 C CA . SER A 1 89 ? -35.234 13.828 39.049 1.00 90.56 89 SER A CA 1
ATOM 712 C C . SER A 1 89 ? -34.184 12.969 39.770 1.00 90.56 89 SER A C 1
ATOM 714 O O . SER A 1 89 ? -33.032 12.881 39.330 1.00 90.56 89 SER A O 1
ATOM 716 N N . PRO A 1 90 ? -34.569 12.250 40.840 1.00 89.44 90 PRO A N 1
ATOM 717 C CA . PRO A 1 90 ? -33.668 11.312 41.508 1.00 89.44 90 PRO A CA 1
ATOM 718 C C . PRO A 1 90 ? -33.081 10.265 40.551 1.00 89.44 90 PRO A C 1
ATOM 720 O O . PRO A 1 90 ? -31.955 9.812 40.741 1.00 89.44 90 PRO A O 1
ATOM 723 N N . PHE A 1 91 ? -33.833 9.906 39.504 1.00 87.50 91 PHE A N 1
ATOM 724 C CA . PHE A 1 91 ? -33.390 8.992 38.458 1.00 87.50 91 PHE A CA 1
ATOM 725 C C . PHE A 1 91 ? -32.242 9.584 37.632 1.00 87.50 91 PHE A C 1
ATOM 727 O O . PHE A 1 91 ? -31.187 8.957 37.541 1.00 87.50 91 PHE A O 1
ATOM 734 N N . MET A 1 92 ? -32.403 10.792 37.079 1.00 87.38 92 MET A N 1
ATOM 735 C CA . MET A 1 92 ? -31.347 11.433 36.286 1.00 87.38 92 MET A CA 1
ATOM 736 C C . MET A 1 92 ? -30.106 11.747 37.115 1.00 87.38 92 MET A C 1
ATOM 738 O O . MET A 1 92 ? -28.998 11.487 36.653 1.00 87.38 92 MET A O 1
ATOM 742 N N . LEU A 1 93 ? -30.271 12.218 38.353 1.00 88.75 93 LEU A N 1
ATOM 743 C CA . LEU A 1 93 ? -29.147 12.483 39.255 1.00 88.75 93 LEU A CA 1
ATOM 744 C C . LEU A 1 93 ? -28.333 11.211 39.539 1.00 88.75 93 LEU A C 1
ATOM 746 O O . LEU A 1 93 ? -27.105 11.233 39.464 1.00 88.75 93 LEU A O 1
ATOM 750 N N . ALA A 1 94 ? -29.003 10.081 39.792 1.00 87.50 94 ALA A N 1
ATOM 751 C CA . ALA A 1 94 ? -28.332 8.797 39.982 1.00 87.50 94 ALA A CA 1
ATOM 752 C C . ALA A 1 94 ? -27.604 8.322 38.711 1.00 87.50 94 ALA A C 1
ATOM 754 O O . ALA A 1 94 ? -26.509 7.768 38.798 1.00 87.50 94 ALA A O 1
ATOM 755 N N . ARG A 1 95 ? -28.180 8.558 37.524 1.00 86.81 95 ARG A N 1
ATOM 756 C CA . ARG A 1 95 ? -27.560 8.190 36.241 1.00 86.81 95 ARG A CA 1
ATOM 757 C C . ARG A 1 95 ? -26.388 9.084 35.860 1.00 86.81 95 ARG A C 1
ATOM 759 O O . ARG A 1 95 ? -25.408 8.566 35.336 1.00 86.81 95 ARG A O 1
ATOM 766 N N . MET A 1 96 ? -26.439 10.375 36.175 1.00 85.25 96 MET A N 1
ATOM 767 C CA . MET A 1 96 ? -25.292 11.268 36.013 1.00 85.25 96 MET A CA 1
ATOM 768 C C . MET A 1 96 ? -24.136 10.863 36.929 1.00 85.25 96 MET A C 1
ATOM 770 O O . MET A 1 96 ? -23.019 10.709 36.446 1.00 85.25 96 MET A O 1
ATOM 774 N N . ALA A 1 97 ? -24.406 10.594 38.210 1.00 87.69 97 ALA A N 1
ATOM 775 C CA . ALA A 1 97 ? -23.382 10.126 39.145 1.00 87.69 97 ALA A CA 1
ATOM 776 C C . ALA A 1 97 ? -22.764 8.785 38.708 1.00 87.69 97 ALA A C 1
ATOM 778 O O . ALA A 1 97 ? -21.551 8.595 38.780 1.00 87.69 97 ALA A O 1
ATOM 779 N N . TRP A 1 98 ? -23.589 7.860 38.204 1.00 85.25 98 TRP A N 1
ATOM 780 C CA . TRP A 1 98 ? -23.099 6.614 37.619 1.00 85.25 98 TRP A CA 1
ATOM 781 C C . TRP A 1 98 ? -22.229 6.866 36.380 1.00 85.25 98 TRP A C 1
ATOM 783 O O . TRP A 1 98 ? -21.157 6.278 36.267 1.00 85.25 98 TRP A O 1
ATOM 793 N N . ALA A 1 99 ? -22.649 7.754 35.473 1.00 82.62 99 ALA A N 1
ATOM 794 C CA . ALA A 1 99 ? -21.904 8.069 34.255 1.00 82.62 99 ALA A CA 1
ATOM 795 C C . ALA A 1 99 ? -20.539 8.706 34.562 1.00 82.62 99 ALA A C 1
ATOM 797 O O . ALA A 1 99 ? -19.543 8.349 33.934 1.00 82.62 99 ALA A O 1
ATOM 798 N N . GLU A 1 100 ? -20.470 9.597 35.555 1.00 84.88 100 GLU A N 1
ATOM 799 C CA . GLU A 1 100 ? -19.211 10.179 36.035 1.00 84.88 100 GLU A CA 1
ATOM 800 C C . GLU A 1 100 ? -18.263 9.112 36.596 1.00 84.88 100 GLU A C 1
ATOM 802 O O . GLU A 1 100 ? -17.070 9.113 36.281 1.00 84.88 100 GLU A O 1
ATOM 807 N N . GLU A 1 101 ? -18.784 8.159 37.371 1.00 83.88 101 GLU A N 1
ATOM 808 C CA . GLU A 1 101 ? -17.981 7.055 37.899 1.00 83.88 101 GLU A CA 1
ATOM 809 C C . GLU A 1 101 ? -17.474 6.134 36.780 1.00 83.88 101 GLU A C 1
ATOM 811 O O . GLU A 1 101 ? -16.305 5.745 36.780 1.00 83.88 101 GLU A O 1
ATOM 816 N N . GLN A 1 102 ? -18.303 5.839 35.775 1.00 78.31 102 GLN A N 1
ATOM 817 C CA . GLN A 1 102 ? -17.871 5.060 34.612 1.00 78.31 102 GLN A CA 1
ATOM 818 C C . GLN A 1 102 ? -16.812 5.795 33.785 1.00 78.31 102 GLN A C 1
ATOM 820 O O . GLN A 1 102 ? -15.839 5.172 33.366 1.00 78.31 102 GLN A O 1
ATOM 825 N N . LEU A 1 103 ? -16.930 7.114 33.605 1.00 78.81 103 LEU A N 1
ATOM 826 C CA . LEU A 1 103 ? -15.897 7.940 32.966 1.00 78.81 103 LEU A CA 1
ATOM 827 C C . LEU A 1 103 ? -14.567 7.879 33.727 1.00 78.81 103 LEU A C 1
ATOM 829 O O . LEU A 1 103 ? -13.502 7.759 33.115 1.00 78.81 103 LEU A O 1
ATOM 833 N N . ARG A 1 104 ? -14.618 7.917 35.062 1.00 82.56 104 ARG A N 1
ATOM 834 C CA . ARG A 1 104 ? -13.433 7.796 35.920 1.00 82.56 104 ARG A CA 1
ATOM 835 C C . ARG A 1 104 ? -12.766 6.429 35.768 1.00 82.56 104 ARG A C 1
ATOM 837 O O . ARG A 1 104 ? -11.549 6.369 35.600 1.00 82.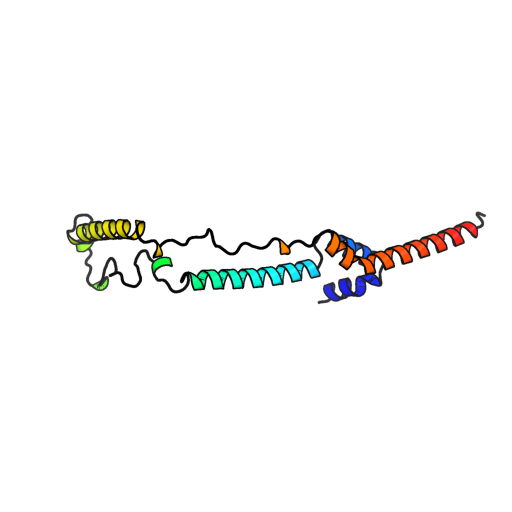56 104 ARG A O 1
ATOM 844 N N . LEU A 1 105 ? -13.550 5.351 35.788 1.00 79.06 105 LEU A N 1
ATOM 845 C CA . LEU A 1 105 ? -13.058 3.984 35.590 1.00 79.06 105 LEU A CA 1
ATOM 846 C C . LEU A 1 105 ? -12.484 3.792 34.180 1.00 79.06 105 LEU A C 1
ATOM 848 O O . LEU A 1 105 ? -11.403 3.220 34.027 1.00 79.06 105 LEU A O 1
ATOM 852 N N . ALA A 1 106 ? -13.149 4.345 33.165 1.00 75.06 106 ALA A N 1
ATOM 853 C CA . ALA A 1 106 ? -12.714 4.288 31.776 1.00 75.06 106 ALA A CA 1
ATOM 854 C C . ALA A 1 106 ? -11.362 4.977 31.551 1.00 75.06 106 ALA A C 1
ATOM 856 O O . ALA A 1 106 ? -10.540 4.474 30.789 1.00 75.06 106 ALA A O 1
ATOM 857 N N . ALA A 1 107 ? -11.099 6.096 32.235 1.00 76.88 107 ALA A N 1
ATOM 858 C CA . ALA A 1 107 ? -9.824 6.807 32.138 1.00 76.88 107 ALA A CA 1
ATOM 859 C C . ALA A 1 107 ? -8.627 5.979 32.643 1.00 76.88 107 ALA A C 1
ATOM 861 O O . ALA A 1 107 ? -7.495 6.214 32.213 1.00 76.88 107 ALA A O 1
ATOM 862 N N . SER A 1 108 ? -8.878 5.022 33.542 1.00 78.94 108 SER A N 1
ATOM 863 C CA . SER A 1 108 ? -7.878 4.102 34.098 1.00 78.94 108 SER A CA 1
ATOM 864 C C . SER A 1 108 ? -7.826 2.726 33.424 1.00 78.94 108 SER A C 1
ATOM 866 O O . SER A 1 108 ? -6.973 1.918 33.781 1.00 78.94 108 SER A O 1
ATOM 868 N N . ASP A 1 109 ? -8.720 2.442 32.474 1.00 75.50 109 ASP A N 1
ATOM 869 C CA . ASP A 1 109 ? -8.789 1.147 31.795 1.00 75.50 109 ASP A CA 1
ATOM 870 C C . ASP A 1 109 ? -7.942 1.152 30.514 1.00 75.50 109 ASP A C 1
ATOM 872 O O . ASP A 1 109 ? -8.348 1.657 29.462 1.00 75.50 109 ASP A O 1
ATOM 876 N N . ASP A 1 110 ? -6.757 0.545 30.587 1.00 73.69 110 ASP A N 1
ATOM 877 C CA . ASP A 1 110 ? -5.855 0.407 29.439 1.00 73.69 110 ASP A CA 1
ATOM 878 C C . ASP A 1 110 ? -6.484 -0.397 28.288 1.00 73.69 110 ASP A C 1
ATOM 880 O O . ASP A 1 110 ? -6.131 -0.191 27.127 1.00 73.69 110 ASP A O 1
ATOM 884 N N . ASN A 1 111 ? -7.485 -1.245 28.558 1.00 70.25 111 ASN A N 1
ATOM 885 C CA . ASN A 1 111 ? -8.187 -1.999 27.517 1.00 70.25 111 ASN A CA 1
ATOM 886 C C . ASN A 1 111 ? -9.142 -1.138 26.674 1.00 70.25 111 ASN A C 1
ATOM 888 O O . ASN A 1 111 ? -9.679 -1.638 25.678 1.00 70.25 111 ASN A O 1
ATOM 892 N N . ARG A 1 112 ? -9.376 0.126 27.054 1.00 69.81 112 ARG A N 1
ATOM 893 C CA . ARG A 1 112 ? -10.144 1.122 26.281 1.00 69.81 112 ARG A CA 1
ATOM 894 C C . ARG A 1 112 ? -9.250 2.040 25.447 1.00 69.81 112 ARG A C 1
ATOM 896 O O . ARG A 1 112 ? -9.752 2.892 24.718 1.00 69.81 112 ARG A O 1
ATOM 903 N N . ARG A 1 113 ? -7.929 1.871 25.521 1.00 73.06 113 ARG A N 1
ATOM 904 C CA . ARG A 1 113 ? -6.961 2.627 24.725 1.00 73.06 113 ARG A CA 1
ATOM 905 C C . ARG A 1 113 ? -6.431 1.767 23.587 1.00 73.06 113 ARG A C 1
ATOM 907 O O . ARG A 1 113 ? -6.003 0.635 23.792 1.00 73.06 113 ARG A O 1
ATOM 914 N N . LEU A 1 114 ? -6.430 2.321 22.375 1.00 75.06 114 LEU A N 1
ATOM 915 C CA . LEU A 1 114 ? -5.666 1.749 21.272 1.00 75.06 114 LEU A CA 1
ATOM 916 C C . LEU A 1 114 ? -4.283 2.387 21.286 1.00 75.06 114 LEU A C 1
ATOM 918 O O . LEU A 1 114 ? -4.135 3.546 20.898 1.00 75.06 114 LEU A O 1
ATOM 922 N N . ASP A 1 115 ? -3.278 1.650 21.744 1.00 76.38 115 ASP A N 1
ATOM 923 C CA . ASP A 1 115 ? -1.903 2.057 21.481 1.00 76.38 115 ASP A CA 1
ATOM 924 C C . ASP A 1 115 ? -1.643 1.938 19.977 1.00 76.38 115 ASP A C 1
ATOM 926 O O . ASP A 1 115 ? -1.802 0.860 19.414 1.00 76.38 115 ASP A O 1
ATOM 930 N N . LEU A 1 116 ? -1.292 3.057 19.340 1.00 81.75 116 LEU A N 1
ATOM 931 C CA . LEU A 1 116 ? -0.970 3.149 17.913 1.00 81.75 116 LEU A CA 1
ATOM 932 C C . LEU A 1 116 ? 0.541 3.191 17.660 1.00 81.75 116 LEU A C 1
ATOM 934 O O . LEU A 1 116 ? 0.971 3.298 16.510 1.00 81.75 116 LEU A O 1
ATOM 938 N N . SER A 1 117 ? 1.365 3.147 18.710 1.00 85.88 117 SER A N 1
ATOM 939 C CA . SER A 1 117 ? 2.822 3.205 18.580 1.00 85.88 117 SER A CA 1
ATOM 940 C C . SER A 1 117 ? 3.386 2.003 17.812 1.00 85.88 117 SER A C 1
ATOM 942 O O . SER A 1 117 ? 4.367 2.141 17.076 1.00 85.88 117 SER A O 1
ATOM 944 N N . ASP A 1 118 ? 2.715 0.855 17.920 1.00 85.94 118 ASP A N 1
ATOM 945 C CA . ASP A 1 118 ? 3.027 -0.403 17.246 1.00 85.94 118 ASP A CA 1
ATOM 946 C C . ASP A 1 118 ? 2.261 -0.598 15.926 1.00 85.94 118 ASP A C 1
ATOM 948 O O . ASP A 1 118 ? 2.308 -1.678 15.333 1.00 85.94 118 ASP A O 1
ATOM 952 N N . MET A 1 119 ? 1.565 0.439 15.445 1.00 88.00 119 MET A N 1
ATOM 953 C CA . MET A 1 119 ? 0.805 0.368 14.201 1.00 88.00 119 MET A CA 1
ATOM 954 C C . MET A 1 119 ? 1.732 0.008 13.025 1.00 88.00 119 MET A C 1
ATOM 956 O O . MET A 1 119 ? 2.787 0.638 12.861 1.00 88.00 119 MET A O 1
ATOM 960 N N . PRO A 1 120 ? 1.336 -0.952 12.163 1.00 88.62 120 PRO A N 1
ATOM 961 C CA . PRO A 1 120 ? 2.079 -1.266 10.952 1.00 88.62 120 PRO A CA 1
ATOM 962 C C . PRO A 1 120 ? 2.258 0.000 10.120 1.00 88.62 120 PRO A C 1
ATOM 964 O O . PRO A 1 120 ? 1.287 0.666 9.765 1.00 88.62 120 PRO A O 1
ATOM 967 N N . LYS A 1 121 ? 3.507 0.354 9.822 1.00 87.56 121 LYS A N 1
ATOM 968 C CA . LYS A 1 121 ? 3.816 1.511 8.981 1.00 87.56 121 LYS A CA 1
ATOM 969 C C . LYS A 1 121 ? 3.805 1.084 7.524 1.00 87.56 121 LYS A C 1
ATOM 971 O O . LYS A 1 121 ? 4.229 -0.023 7.199 1.00 87.56 121 LYS A O 1
ATOM 976 N N . PHE A 1 122 ? 3.350 1.979 6.652 1.00 82.75 122 PHE A N 1
ATOM 977 C CA . PHE A 1 122 ? 3.511 1.786 5.218 1.00 82.75 122 PHE A CA 1
ATOM 978 C C . PHE A 1 122 ? 5.013 1.790 4.905 1.00 82.75 122 PHE A C 1
ATOM 980 O O . PHE A 1 122 ? 5.682 2.813 5.062 1.00 82.75 122 PHE A O 1
ATOM 987 N N . ASP A 1 123 ? 5.547 0.615 4.573 1.00 75.56 123 ASP A N 1
ATOM 988 C CA . ASP A 1 123 ? 6.981 0.388 4.383 1.00 75.56 123 ASP A CA 1
ATOM 989 C C . ASP A 1 123 ? 7.512 1.236 3.217 1.00 75.56 123 ASP A C 1
ATOM 991 O O . ASP A 1 123 ? 6.793 1.493 2.256 1.00 75.56 123 ASP A O 1
ATOM 995 N N . SER A 1 124 ? 8.777 1.656 3.255 1.00 69.94 124 SER A N 1
ATOM 996 C CA . SER A 1 124 ? 9.395 2.486 2.207 1.00 69.94 124 SER A CA 1
ATOM 997 C C . SER A 1 124 ? 9.614 1.749 0.879 1.00 69.94 124 SER A C 1
ATOM 999 O O . SER A 1 124 ? 9.954 2.383 -0.121 1.00 69.94 124 SER A O 1
ATOM 1001 N N . LYS A 1 125 ? 9.351 0.436 0.845 1.00 73.94 125 LYS A N 1
ATOM 1002 C CA . LYS A 1 125 ? 9.440 -0.445 -0.335 1.00 73.94 125 LYS A CA 1
ATOM 1003 C C . LYS A 1 125 ? 8.533 -0.061 -1.505 1.00 73.94 125 LYS A C 1
ATOM 1005 O O . LYS A 1 125 ? 8.665 -0.629 -2.585 1.00 73.94 125 LYS A O 1
ATOM 1010 N N . TRP A 1 126 ? 7.626 0.896 -1.325 1.00 76.19 126 TRP A N 1
ATOM 1011 C CA . TRP A 1 126 ? 6.830 1.439 -2.427 1.00 76.19 126 TRP A CA 1
ATOM 1012 C C . TRP A 1 126 ? 7.656 2.238 -3.43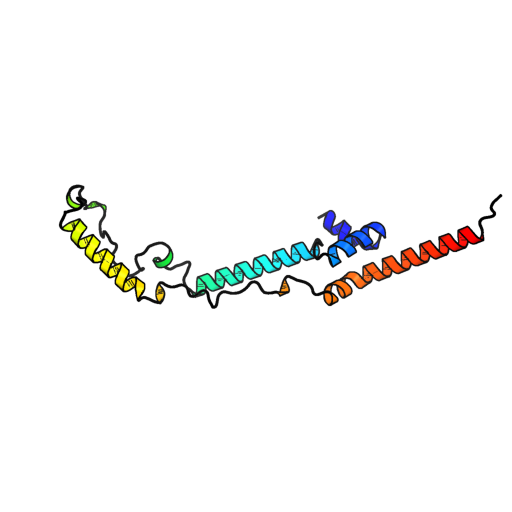8 1.00 76.19 126 TRP A C 1
ATOM 1014 O O . TRP A 1 126 ? 7.206 2.445 -4.562 1.00 76.19 126 TRP A O 1
ATOM 1024 N N . ARG A 1 127 ? 8.858 2.693 -3.060 1.00 78.12 127 ARG A N 1
ATOM 1025 C CA . ARG A 1 127 ? 9.785 3.364 -3.975 1.00 78.12 127 ARG A CA 1
ATOM 1026 C C . ARG A 1 127 ? 10.810 2.369 -4.490 1.00 78.12 127 ARG A C 1
ATOM 1028 O O . ARG A 1 127 ? 11.578 1.829 -3.698 1.00 78.12 127 ARG A O 1
ATOM 1035 N N . ARG A 1 128 ? 10.890 2.222 -5.813 1.00 83.06 128 ARG A N 1
ATOM 1036 C CA . ARG A 1 128 ? 12.074 1.638 -6.444 1.00 83.06 128 ARG A CA 1
ATOM 1037 C C . ARG A 1 128 ? 13.266 2.568 -6.260 1.00 83.06 128 ARG A C 1
ATOM 1039 O O . ARG A 1 128 ? 13.155 3.796 -6.342 1.00 83.06 128 ARG A O 1
ATOM 1046 N N . THR A 1 129 ? 14.412 1.969 -5.993 1.00 87.00 129 THR A N 1
ATOM 1047 C CA . THR A 1 129 ? 15.700 2.653 -5.988 1.00 87.00 129 THR A CA 1
ATOM 1048 C C . THR A 1 129 ? 16.149 2.941 -7.420 1.00 87.00 129 THR A C 1
ATOM 1050 O O . THR A 1 129 ? 15.761 2.251 -8.360 1.00 87.00 129 THR A O 1
ATOM 1053 N N . LEU A 1 130 ? 17.038 3.925 -7.595 1.00 84.69 130 LEU A N 1
ATOM 1054 C CA . LEU A 1 130 ? 17.617 4.230 -8.909 1.00 84.69 130 LEU A CA 1
ATOM 1055 C C . LEU A 1 130 ? 18.280 2.994 -9.548 1.00 84.69 130 LEU A C 1
ATOM 1057 O O . LEU A 1 130 ? 18.191 2.801 -10.757 1.00 84.69 130 LEU A O 1
ATOM 1061 N N . GLY A 1 131 ? 18.931 2.153 -8.736 1.00 88.62 131 GLY A N 1
ATOM 1062 C CA . GLY A 1 131 ? 19.565 0.920 -9.205 1.00 88.62 131 GLY A CA 1
ATOM 1063 C C . GLY A 1 131 ? 18.555 -0.071 -9.780 1.00 88.62 131 GLY A C 1
ATOM 1064 O O . GLY A 1 131 ? 18.766 -0.588 -10.873 1.00 88.62 131 GLY A O 1
ATOM 1065 N N . GLU A 1 132 ? 17.432 -0.281 -9.094 1.00 86.81 132 GLU A N 1
ATOM 1066 C CA . GLU A 1 132 ? 16.344 -1.143 -9.577 1.00 86.81 132 GLU A CA 1
ATOM 1067 C C . GLU A 1 132 ? 15.715 -0.590 -10.860 1.00 86.81 132 GLU A C 1
ATOM 1069 O O . GLU A 1 132 ? 15.497 -1.347 -11.808 1.00 86.81 132 GLU A O 1
ATOM 1074 N N . SER A 1 133 ? 15.506 0.731 -10.941 1.00 87.56 133 SER A N 1
ATOM 1075 C CA . SER A 1 133 ? 15.017 1.378 -12.164 1.00 87.56 133 SER A CA 1
ATOM 1076 C C . SER A 1 133 ? 15.967 1.148 -13.342 1.00 87.56 133 SER A C 1
ATOM 1078 O O . SER A 1 133 ? 15.519 0.770 -14.421 1.00 87.56 133 SER A O 1
ATOM 1080 N N . LEU A 1 134 ? 17.281 1.303 -13.146 1.00 88.69 134 LEU A N 1
ATOM 1081 C CA . LEU A 1 134 ? 18.279 1.079 -14.200 1.00 88.69 134 LEU A CA 1
ATOM 1082 C C . LEU A 1 134 ? 18.317 -0.379 -14.671 1.00 88.69 134 LEU A C 1
ATOM 1084 O O . LEU A 1 134 ? 18.381 -0.628 -15.877 1.00 88.69 134 LEU A O 1
ATOM 1088 N N . VAL A 1 135 ? 18.240 -1.339 -13.746 1.00 90.56 135 VAL A N 1
ATOM 1089 C CA . VAL A 1 135 ? 18.189 -2.769 -14.086 1.00 90.56 135 VAL A CA 1
ATOM 1090 C C . VAL A 1 135 ? 16.965 -3.063 -14.956 1.00 90.56 135 VAL A C 1
ATOM 1092 O O . VAL A 1 135 ? 17.107 -3.665 -16.020 1.00 90.56 135 VAL A O 1
ATOM 1095 N N . GLN A 1 136 ? 15.788 -2.564 -14.575 1.00 86.69 136 GLN A N 1
ATOM 1096 C CA . GLN A 1 136 ? 14.553 -2.763 -15.342 1.00 86.69 136 GLN A CA 1
ATOM 1097 C C . GLN A 1 136 ? 14.594 -2.070 -16.717 1.00 86.69 136 GLN A C 1
ATOM 1099 O O . GLN A 1 136 ? 14.107 -2.609 -17.707 1.00 86.69 136 GLN A O 1
ATOM 1104 N N . MET A 1 137 ? 15.239 -0.905 -16.808 1.00 90.12 137 MET A N 1
ATOM 1105 C CA . MET A 1 137 ? 15.367 -0.122 -18.043 1.00 90.12 137 MET A CA 1
ATOM 1106 C C . MET A 1 137 ? 16.438 -0.642 -19.017 1.00 90.12 137 MET A C 1
ATOM 1108 O O . MET A 1 137 ? 16.487 -0.192 -20.164 1.00 90.12 137 MET A O 1
ATOM 1112 N N . THR A 1 138 ? 17.312 -1.564 -18.596 1.00 91.56 138 THR A N 1
ATOM 1113 C CA . THR A 1 138 ? 18.540 -1.918 -19.334 1.00 91.56 138 THR A CA 1
ATOM 1114 C C . THR A 1 138 ? 18.261 -2.384 -20.766 1.00 91.56 138 THR A C 1
ATOM 1116 O O . THR A 1 138 ? 18.904 -1.907 -21.701 1.00 91.56 138 THR A O 1
ATOM 1119 N N . ALA A 1 139 ? 17.280 -3.267 -20.968 1.00 88.25 139 ALA A N 1
ATOM 1120 C CA . ALA A 1 139 ? 16.950 -3.775 -22.301 1.00 88.25 139 ALA A CA 1
ATOM 1121 C C . ALA A 1 139 ? 16.465 -2.658 -23.245 1.00 88.25 139 ALA A C 1
ATOM 1123 O O . ALA A 1 139 ? 16.939 -2.549 -24.378 1.00 88.25 139 ALA A O 1
ATOM 1124 N N . GLY A 1 140 ? 15.577 -1.785 -22.758 1.00 88.31 140 GLY A N 1
ATOM 1125 C CA . GLY A 1 140 ? 15.074 -0.647 -23.527 1.00 88.31 140 GLY A CA 1
ATOM 1126 C C . GLY A 1 140 ? 16.178 0.358 -23.860 1.00 88.31 140 GLY A C 1
ATOM 1127 O O . GLY A 1 140 ? 16.262 0.816 -25.001 1.00 88.31 140 GLY A O 1
ATOM 1128 N N . LEU A 1 141 ? 17.076 0.644 -22.911 1.00 91.50 141 LEU A N 1
ATOM 1129 C CA . LEU A 1 141 ? 18.235 1.517 -23.130 1.00 91.50 141 LEU A CA 1
ATOM 1130 C C . LEU A 1 141 ? 19.177 0.958 -24.202 1.00 91.50 141 LEU A C 1
ATOM 1132 O O . LEU A 1 141 ? 19.600 1.702 -25.085 1.00 91.50 141 LEU A O 1
ATOM 1136 N N . VAL A 1 142 ? 19.467 -0.347 -24.174 1.00 92.94 142 VAL A N 1
ATOM 1137 C CA . VAL A 1 142 ? 20.302 -1.006 -25.192 1.00 92.94 142 VAL A CA 1
ATOM 1138 C C . VAL A 1 142 ? 19.689 -0.846 -26.582 1.00 92.94 142 VAL A C 1
ATOM 1140 O O . VAL A 1 142 ? 20.379 -0.426 -27.511 1.00 92.94 142 VAL A O 1
ATOM 1143 N N . VAL A 1 143 ? 18.391 -1.113 -26.735 1.00 91.06 143 VAL A N 1
ATOM 1144 C CA . VAL A 1 143 ? 17.709 -0.962 -28.029 1.00 91.06 143 VAL A CA 1
ATOM 1145 C C . VAL A 1 143 ? 17.696 0.493 -28.493 1.00 91.06 143 VAL A C 1
ATOM 1147 O O . VAL A 1 143 ? 17.964 0.767 -29.664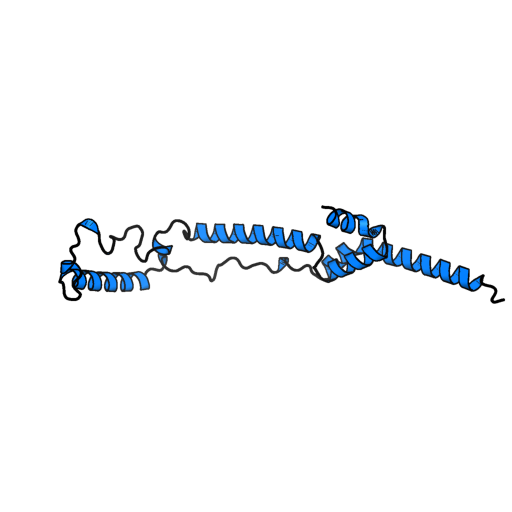 1.00 91.06 143 VAL A O 1
ATOM 1150 N N . LEU A 1 144 ? 17.456 1.446 -27.591 1.00 91.75 144 LEU A N 1
ATOM 1151 C CA . LEU A 1 144 ? 17.493 2.871 -27.917 1.00 91.75 144 LEU A CA 1
ATOM 1152 C C . LEU A 1 144 ? 18.884 3.301 -28.413 1.00 91.75 144 LEU A C 1
ATOM 1154 O O . LEU A 1 144 ? 18.996 3.981 -29.433 1.00 91.75 144 LEU A O 1
ATOM 1158 N N . ILE A 1 145 ? 19.950 2.864 -27.737 1.00 93.06 145 ILE A N 1
ATOM 1159 C CA . ILE A 1 145 ? 21.336 3.163 -28.122 1.00 93.06 145 ILE A CA 1
ATOM 1160 C C . ILE A 1 145 ? 21.658 2.556 -29.491 1.00 93.06 145 ILE A C 1
ATOM 1162 O O . ILE A 1 145 ? 22.196 3.249 -30.354 1.00 93.06 145 ILE A O 1
ATOM 1166 N N . LEU A 1 146 ? 21.306 1.288 -29.719 1.00 93.38 146 LEU A N 1
ATOM 1167 C CA . LEU A 1 146 ? 21.591 0.595 -30.978 1.00 93.38 146 LEU A CA 1
ATOM 1168 C C . LEU A 1 146 ? 20.835 1.209 -32.161 1.00 93.38 146 LEU A C 1
ATOM 1170 O O . LEU A 1 146 ? 21.428 1.450 -33.212 1.00 93.38 146 LEU A O 1
ATOM 1174 N N . THR A 1 147 ? 19.544 1.500 -31.991 1.00 91.50 147 THR A N 1
ATOM 1175 C CA . THR A 1 147 ? 18.716 2.125 -33.036 1.00 91.50 147 THR A CA 1
ATOM 1176 C C . THR A 1 147 ? 19.189 3.541 -33.358 1.00 91.50 147 THR A C 1
ATOM 1178 O O . THR A 1 147 ? 19.314 3.891 -34.532 1.00 91.50 147 THR A O 1
ATOM 1181 N N . THR A 1 148 ? 19.541 4.329 -32.339 1.00 90.56 148 THR A N 1
ATOM 1182 C CA . THR A 1 148 ? 20.097 5.680 -32.517 1.00 90.56 148 THR A CA 1
ATOM 1183 C C . THR A 1 148 ? 21.460 5.630 -33.206 1.00 90.56 148 THR A C 1
ATOM 1185 O O . THR A 1 148 ? 21.697 6.370 -34.159 1.00 90.56 148 THR A O 1
ATOM 1188 N N . GLY A 1 149 ? 22.343 4.722 -32.782 1.00 92.44 149 GLY A N 1
ATOM 1189 C CA . GLY A 1 149 ? 23.646 4.512 -33.411 1.00 92.44 149 GLY A CA 1
ATOM 1190 C C . GLY A 1 149 ? 23.520 4.122 -34.883 1.00 92.44 149 GLY A C 1
ATOM 1191 O O . GLY A 1 149 ? 24.186 4.709 -35.734 1.00 92.44 149 GLY A O 1
ATOM 1192 N N . LEU A 1 150 ? 22.613 3.199 -35.211 1.00 94.69 150 LEU A N 1
ATOM 1193 C CA . LEU A 1 150 ? 22.343 2.809 -36.595 1.00 94.69 150 LEU A CA 1
ATOM 1194 C C . LEU A 1 150 ? 21.814 3.985 -37.427 1.00 94.69 150 LEU A C 1
ATOM 1196 O O . LEU A 1 150 ? 22.289 4.207 -38.540 1.00 94.69 150 LEU A O 1
ATOM 1200 N N . ALA A 1 151 ? 20.866 4.761 -36.893 1.00 91.69 151 ALA A N 1
ATOM 1201 C CA . ALA A 1 151 ? 20.324 5.932 -37.576 1.00 91.69 151 ALA A CA 1
ATOM 1202 C C . ALA A 1 151 ? 21.413 6.978 -37.870 1.00 91.69 151 ALA A C 1
ATOM 1204 O O . ALA A 1 151 ? 21.477 7.499 -38.985 1.00 91.69 151 ALA A O 1
ATOM 1205 N N . LEU A 1 152 ? 22.310 7.233 -36.910 1.00 94.06 152 LEU A N 1
ATOM 1206 C CA . LEU A 1 152 ? 23.459 8.124 -37.088 1.00 94.06 152 LEU A CA 1
ATOM 1207 C C . LEU A 1 152 ? 24.423 7.609 -38.161 1.00 94.06 152 LEU A C 1
ATOM 1209 O O . LEU A 1 152 ? 24.829 8.379 -39.029 1.00 94.06 152 LEU A O 1
ATOM 1213 N N . LEU A 1 153 ? 24.748 6.313 -38.156 1.00 95.50 153 LEU A N 1
ATOM 1214 C CA . LEU A 1 153 ? 25.614 5.708 -39.173 1.00 95.50 153 LEU A CA 1
ATOM 1215 C C . LEU A 1 153 ? 25.014 5.835 -40.579 1.00 95.50 153 LEU A C 1
ATOM 1217 O O . LEU A 1 153 ? 25.714 6.226 -41.513 1.00 95.50 153 LEU A O 1
ATOM 1221 N N . VAL A 1 154 ? 23.715 5.563 -40.731 1.00 94.50 154 VAL A N 1
ATOM 1222 C CA . VAL A 1 154 ? 23.002 5.718 -42.009 1.00 94.50 154 VAL A CA 1
ATOM 1223 C C . VAL A 1 154 ? 22.981 7.181 -42.450 1.00 94.50 154 VAL A C 1
ATOM 1225 O O . VAL A 1 154 ? 23.224 7.471 -43.624 1.00 94.50 154 VAL A O 1
ATOM 1228 N N . ALA A 1 155 ? 22.721 8.112 -41.529 1.00 92.31 155 ALA A N 1
ATOM 1229 C CA . ALA A 1 155 ? 22.730 9.542 -41.817 1.00 92.31 155 ALA A CA 1
ATOM 1230 C C . ALA A 1 155 ? 24.118 10.016 -42.272 1.00 92.31 155 ALA A C 1
ATOM 1232 O O . ALA A 1 155 ? 24.223 10.681 -43.300 1.00 92.31 155 ALA A O 1
ATOM 1233 N N . MET A 1 156 ? 25.186 9.612 -41.576 1.00 93.06 156 MET A N 1
ATOM 1234 C CA . MET A 1 156 ? 26.566 9.922 -41.962 1.00 93.06 156 MET A CA 1
ATOM 1235 C C . MET A 1 156 ? 26.927 9.323 -43.322 1.00 93.06 156 MET A C 1
ATOM 1237 O O . MET A 1 156 ? 27.479 10.021 -44.168 1.00 93.06 156 MET A O 1
ATOM 1241 N N . GLN A 1 157 ? 26.579 8.057 -43.569 1.00 94.31 157 GLN A N 1
ATOM 1242 C CA . GLN A 1 157 ? 26.823 7.403 -44.855 1.00 94.31 157 GLN A CA 1
ATOM 1243 C C . GLN A 1 157 ? 26.101 8.126 -45.998 1.00 94.31 157 GLN A C 1
ATOM 1245 O O . GLN A 1 157 ? 26.671 8.311 -47.074 1.00 94.31 157 GLN A O 1
ATOM 1250 N N . ARG A 1 158 ? 24.844 8.536 -45.781 1.00 91.00 158 ARG A N 1
ATOM 1251 C CA . ARG A 1 158 ? 24.085 9.318 -46.761 1.00 91.00 158 ARG A CA 1
ATOM 1252 C C . ARG A 1 158 ? 24.704 10.684 -46.983 1.00 91.00 158 ARG A C 1
ATOM 1254 O O . ARG A 1 158 ? 24.876 11.050 -48.133 1.00 91.00 158 ARG A O 1
ATOM 1261 N N . PHE A 1 159 ? 25.079 11.386 -45.920 1.00 91.62 159 PHE A N 1
ATOM 1262 C CA . PHE A 1 159 ? 25.723 12.693 -46.007 1.00 91.62 159 PHE A CA 1
ATOM 1263 C C . PHE A 1 159 ? 27.041 12.632 -46.792 1.00 91.62 159 PHE A C 1
ATOM 1265 O O . PHE A 1 159 ? 27.266 13.450 -47.671 1.00 91.62 159 PHE A O 1
ATOM 1272 N N . GLN A 1 160 ? 27.875 11.617 -46.553 1.00 90.50 160 GLN A N 1
ATOM 1273 C CA . GLN A 1 160 ? 29.128 11.414 -47.295 1.00 90.50 160 GLN A CA 1
ATOM 1274 C C . GLN A 1 160 ? 28.920 11.090 -48.780 1.00 90.50 160 GLN A C 1
ATOM 1276 O O . GLN A 1 160 ? 29.790 11.374 -49.598 1.00 90.50 160 GLN A O 1
ATOM 1281 N N . ARG A 1 161 ? 27.796 10.455 -49.130 1.00 87.56 161 ARG A N 1
ATOM 1282 C CA . ARG A 1 161 ? 27.435 10.114 -50.516 1.00 87.56 161 ARG A CA 1
ATOM 1283 C C . ARG A 1 161 ? 26.563 11.173 -51.187 1.00 87.56 161 ARG A C 1
ATOM 1285 O O . ARG A 1 161 ? 26.235 11.017 -52.360 1.00 87.56 161 ARG A O 1
ATOM 1292 N N . TYR A 1 162 ? 26.143 12.191 -50.446 1.00 82.81 162 TYR A N 1
ATOM 1293 C CA . TYR A 1 162 ? 25.313 13.266 -50.954 1.00 82.81 162 TYR A CA 1
ATOM 1294 C C . TYR A 1 162 ? 26.202 14.199 -51.779 1.00 82.81 162 TYR A C 1
ATOM 1296 O O . TYR A 1 162 ? 27.086 14.844 -51.224 1.00 82.81 162 TYR A O 1
ATOM 1304 N N . ASP A 1 163 ? 26.000 14.234 -53.097 1.00 70.88 163 ASP A N 1
ATOM 1305 C CA . ASP A 1 163 ? 26.638 15.210 -53.985 1.00 70.88 163 ASP A CA 1
ATOM 1306 C C . ASP A 1 163 ? 25.756 16.474 -53.996 1.00 70.88 163 ASP A C 1
ATOM 1308 O O . ASP A 1 163 ? 24.625 16.408 -54.487 1.00 70.88 163 ASP A O 1
ATOM 1312 N N . PRO A 1 164 ? 26.195 17.597 -53.395 1.00 70.69 164 PRO A N 1
ATOM 1313 C CA . PRO A 1 164 ? 25.428 18.833 -53.364 1.00 70.69 164 PRO A CA 1
ATOM 1314 C C . PRO A 1 164 ? 25.532 19.526 -54.729 1.00 70.69 164 PRO A C 1
ATOM 1316 O O . PRO A 1 164 ? 26.323 20.450 -54.914 1.00 70.69 164 PRO A O 1
ATOM 1319 N N . ARG A 1 165 ? 24.752 19.052 -55.699 1.00 54.81 165 ARG A N 1
ATOM 1320 C CA . ARG A 1 165 ? 24.520 19.721 -56.984 1.00 54.81 165 ARG A CA 1
ATOM 1321 C C . ARG A 1 165 ? 23.073 20.161 -57.103 1.00 54.81 165 ARG A C 1
ATOM 1323 O O . ARG A 1 165 ? 22.190 19.363 -56.718 1.00 54.81 165 ARG A O 1
#

pLDDT: mean 82.74, std 9.14, range [54.81, 95.5]

Foldseek 3Di:
DVVVVLLVCLLVPLVSLVVQLVCLQVCNHPVLVVVVVVLVVVLVVVQVVVCVVLVVPPFPLNVDLAGPPGQDLDNDPVPDDPVLVPCPHPNNVVSVVVVVVSVVVLVVDPNSDDDCVPRDDSDPVSDDDPVNSCVVSVSSVVSSVVVVVVVVVVVVVCVVVDDPD